Protein AF-A0A9Q8ZDQ7-F1 (afdb_monomer_lite)

Radius of gyration: 23.49 Å; chains: 1; bounding box: 62×47×65 Å

Secondary structure (DSSP, 8-state):
----GGGTHHHHHHHHHHHHHHHHHHHHHHHHTTTPPPP-S--HHHH-S-----SS-TTS------------S---TT-----HHHHHHHHSSTT-----SSPPTTGGG--PPPPPPPP-

Structure (mmCIF, N/CA/C/O backbone):
data_AF-A0A9Q8ZDQ7-F1
#
_entry.id   AF-A0A9Q8ZDQ7-F1
#
loop_
_atom_site.group_PDB
_atom_site.id
_atom_site.type_symbol
_atom_site.label_atom_id
_atom_site.label_alt_id
_atom_site.label_comp_id
_atom_site.label_asym_id
_atom_site.label_entity_id
_atom_site.label_seq_id
_atom_site.pdbx_PDB_ins_code
_atom_site.Cartn_x
_atom_site.Cartn_y
_atom_site.Cartn_z
_atom_site.occupancy
_atom_site.B_iso_or_equiv
_atom_site.auth_seq_id
_atom_site.auth_comp_id
_atom_site.auth_asym_id
_atom_site.auth_atom_id
_atom_site.pdbx_PDB_model_num
ATOM 1 N N . MET A 1 1 ? 26.627 -11.703 -38.558 1.00 70.00 1 MET A N 1
ATOM 2 C CA . MET A 1 1 ? 27.085 -10.342 -38.203 1.00 70.00 1 MET A CA 1
ATOM 3 C C . MET A 1 1 ? 26.729 -10.088 -36.747 1.00 70.00 1 MET A C 1
ATOM 5 O O . MET A 1 1 ? 25.567 -10.248 -36.401 1.00 70.00 1 MET A O 1
ATOM 9 N N . GLY A 1 2 ? 27.726 -9.864 -35.884 1.00 82.56 2 GLY A N 1
ATOM 10 C CA . GLY A 1 2 ? 27.517 -9.693 -34.440 1.00 82.56 2 GLY A CA 1
ATOM 11 C C . GLY A 1 2 ? 26.758 -8.403 -34.121 1.00 82.56 2 GLY A C 1
ATOM 12 O O . GLY A 1 2 ? 26.891 -7.417 -34.842 1.00 82.56 2 GLY A O 1
ATOM 13 N N . VAL A 1 3 ? 25.944 -8.422 -33.065 1.00 83.62 3 VAL A N 1
ATOM 14 C CA . VAL A 1 3 ? 25.178 -7.249 -32.619 1.00 83.62 3 VAL A CA 1
ATOM 15 C C . VAL A 1 3 ? 26.138 -6.219 -32.001 1.00 83.62 3 VAL A C 1
ATOM 17 O O . VAL A 1 3 ? 26.932 -6.596 -31.135 1.00 83.62 3 VAL A O 1
ATOM 20 N N . PRO A 1 4 ? 26.082 -4.934 -32.401 1.00 86.69 4 PRO A N 1
ATOM 21 C CA . PRO A 1 4 ? 26.925 -3.893 -31.819 1.00 86.69 4 PRO A CA 1
ATOM 22 C C . PRO A 1 4 ? 26.446 -3.550 -30.398 1.00 86.69 4 PRO A C 1
ATOM 24 O O . PRO A 1 4 ? 25.437 -2.873 -30.212 1.00 86.69 4 PRO A O 1
ATOM 27 N N . PHE A 1 5 ? 27.171 -4.025 -29.384 1.00 87.75 5 PHE A N 1
ATOM 28 C CA . PHE A 1 5 ? 26.830 -3.873 -27.961 1.00 87.75 5 PHE A CA 1
ATOM 29 C C . PHE A 1 5 ? 26.815 -2.413 -27.475 1.00 87.75 5 PHE A C 1
ATOM 31 O O . PHE A 1 5 ? 26.079 -2.090 -26.547 1.00 87.75 5 PHE A O 1
ATOM 38 N N . GLU A 1 6 ? 27.553 -1.521 -28.138 1.00 89.88 6 GLU A N 1
ATOM 39 C CA . GLU A 1 6 ? 27.561 -0.076 -27.863 1.00 89.88 6 GLU A CA 1
ATOM 40 C C . GLU A 1 6 ? 26.161 0.547 -27.973 1.00 89.88 6 GLU A C 1
ATOM 42 O O . GLU A 1 6 ? 25.783 1.408 -27.180 1.00 89.88 6 GLU A O 1
ATOM 47 N N . ALA A 1 7 ? 25.334 0.050 -28.900 1.00 89.88 7 ALA A N 1
ATOM 48 C CA . ALA A 1 7 ? 23.950 0.496 -29.047 1.00 89.88 7 ALA A CA 1
ATOM 49 C C . ALA A 1 7 ? 23.038 0.011 -27.904 1.00 89.88 7 ALA A C 1
ATOM 51 O O . ALA A 1 7 ? 21.950 0.550 -27.716 1.00 89.88 7 ALA A O 1
ATOM 52 N N . LEU A 1 8 ? 23.462 -0.996 -27.133 1.00 91.19 8 LEU A N 1
ATOM 53 C CA . LEU A 1 8 ? 22.699 -1.569 -26.023 1.00 91.19 8 LEU A CA 1
ATOM 54 C C . LEU A 1 8 ? 23.043 -0.934 -24.674 1.00 91.19 8 LEU A C 1
ATOM 56 O O . LEU A 1 8 ? 22.230 -1.019 -23.754 1.00 91.19 8 LEU A O 1
ATOM 60 N N . LEU A 1 9 ? 24.194 -0.264 -24.548 1.00 93.44 9 LEU A N 1
ATOM 61 C CA . LEU A 1 9 ? 24.605 0.392 -23.303 1.00 93.44 9 LEU A CA 1
ATOM 62 C C . LEU A 1 9 ? 23.568 1.406 -22.783 1.00 93.44 9 LEU A C 1
ATOM 64 O O . LEU A 1 9 ? 23.232 1.333 -21.598 1.00 93.44 9 LEU A O 1
ATOM 68 N N . PRO A 1 10 ? 22.974 2.292 -23.613 1.00 93.69 10 PRO A N 1
ATOM 69 C CA . PRO A 1 10 ? 21.958 3.227 -23.130 1.00 93.69 10 PRO A CA 1
ATOM 70 C C . PRO A 1 10 ? 20.713 2.504 -22.605 1.00 93.69 10 PRO A C 1
ATOM 72 O O . PRO A 1 10 ? 20.185 2.852 -21.549 1.00 93.69 10 PRO A O 1
ATOM 75 N N . TYR A 1 11 ? 20.271 1.451 -23.298 1.00 93.56 11 TYR A N 1
ATOM 76 C CA . TYR A 1 11 ? 19.116 0.657 -22.883 1.00 93.56 11 TYR A CA 1
ATOM 77 C C . TYR A 1 11 ? 19.395 -0.147 -21.607 1.00 93.56 11 TYR A C 1
ATOM 79 O O . TYR A 1 11 ? 18.519 -0.254 -20.748 1.00 93.56 11 TYR A O 1
ATOM 87 N N . ALA A 1 12 ? 20.612 -0.665 -21.433 1.00 94.56 12 ALA A N 1
ATOM 88 C CA . ALA A 1 12 ? 21.031 -1.356 -20.216 1.00 94.56 12 ALA A CA 1
ATOM 89 C C . ALA A 1 12 ? 21.017 -0.416 -19.001 1.00 94.56 12 ALA A C 1
ATOM 91 O O . ALA A 1 12 ? 20.508 -0.768 -17.939 1.00 94.56 12 ALA A O 1
ATOM 92 N N . ILE A 1 13 ? 21.499 0.816 -19.173 1.00 95.56 13 ILE A N 1
ATOM 93 C CA . ILE A 1 13 ? 21.480 1.832 -18.117 1.00 95.56 13 ILE A CA 1
ATOM 94 C C . ILE A 1 13 ? 20.035 2.219 -17.763 1.00 95.56 13 ILE A C 1
ATOM 96 O O . ILE A 1 13 ? 19.673 2.247 -16.586 1.00 95.56 13 ILE A O 1
ATOM 100 N N . MET A 1 14 ? 19.178 2.457 -18.764 1.00 95.88 14 MET A N 1
ATOM 101 C CA . MET A 1 14 ? 17.762 2.776 -18.533 1.00 95.88 14 MET A CA 1
ATOM 102 C C . MET A 1 14 ? 17.044 1.643 -17.795 1.00 95.88 14 MET A C 1
ATOM 104 O O . MET A 1 14 ? 16.406 1.873 -16.767 1.00 95.88 14 MET A O 1
ATOM 108 N N . THR A 1 15 ? 17.168 0.411 -18.287 1.00 95.69 15 THR A N 1
ATOM 109 C CA . THR A 1 15 ? 16.546 -0.761 -17.655 1.00 95.69 15 THR A CA 1
ATOM 110 C C . THR A 1 15 ? 17.080 -0.990 -16.242 1.00 95.69 15 THR A C 1
ATOM 112 O O . THR A 1 15 ? 16.286 -1.279 -15.348 1.00 95.69 15 THR A O 1
ATOM 115 N N . GLY A 1 16 ? 18.375 -0.762 -16.005 1.00 97.19 16 GLY A N 1
ATOM 116 C CA . GLY A 1 16 ? 18.997 -0.823 -14.683 1.00 97.19 16 GLY A CA 1
ATOM 117 C C . GLY A 1 16 ? 18.397 0.177 -13.692 1.00 97.19 16 GLY A C 1
ATOM 118 O O . GLY A 1 16 ? 17.957 -0.218 -12.611 1.00 97.19 16 GLY A O 1
ATOM 119 N N . PHE A 1 17 ? 18.297 1.457 -14.062 1.00 96.69 17 PHE A N 1
ATOM 120 C CA . PHE A 1 17 ? 17.714 2.478 -13.184 1.00 96.69 17 PHE A CA 1
ATOM 121 C C . PHE A 1 17 ? 16.217 2.267 -12.930 1.00 96.69 17 PHE A C 1
ATOM 123 O O . PHE A 1 17 ? 15.754 2.442 -11.796 1.00 96.69 17 PHE A O 1
ATOM 130 N N . PHE A 1 18 ? 15.454 1.846 -13.944 1.00 96.31 18 PHE A N 1
ATOM 131 C CA . PHE A 1 18 ? 14.037 1.516 -13.774 1.00 96.31 18 PHE A CA 1
ATOM 132 C C . PHE A 1 18 ? 13.835 0.288 -12.880 1.00 96.31 18 PHE A C 1
ATOM 134 O O . PHE A 1 18 ? 12.996 0.328 -11.976 1.00 96.31 18 PHE A O 1
ATOM 141 N N . ALA A 1 19 ? 14.621 -0.775 -13.071 1.00 96.75 19 ALA A N 1
ATOM 142 C CA . ALA A 1 19 ? 14.564 -1.972 -12.235 1.00 96.75 19 ALA A CA 1
ATOM 143 C C . ALA A 1 19 ? 14.938 -1.657 -10.781 1.00 96.75 19 ALA A C 1
ATOM 145 O O . ALA A 1 19 ? 14.210 -2.031 -9.858 1.00 96.75 19 ALA A O 1
ATOM 146 N N . PHE A 1 20 ? 16.019 -0.902 -10.572 1.00 97.25 20 PHE A N 1
ATOM 147 C CA . PHE A 1 20 ? 16.460 -0.488 -9.243 1.00 97.25 20 PHE A CA 1
ATOM 148 C C . PHE A 1 20 ? 15.389 0.338 -8.521 1.00 97.25 20 PHE A C 1
ATOM 150 O O . PHE A 1 20 ? 15.062 0.066 -7.362 1.00 97.25 20 PHE A O 1
ATOM 157 N N . SER A 1 21 ? 14.782 1.298 -9.221 1.00 97.00 21 SER A N 1
ATOM 158 C CA . SER A 1 21 ? 13.712 2.134 -8.672 1.00 97.00 21 SER A CA 1
ATOM 159 C C . SER A 1 21 ? 12.475 1.305 -8.308 1.00 97.00 21 SER A C 1
ATOM 161 O O . SER A 1 21 ? 11.911 1.470 -7.224 1.00 97.00 21 SER A O 1
ATOM 163 N N . ALA A 1 22 ? 12.070 0.372 -9.175 1.00 94.25 22 ALA A N 1
ATOM 164 C CA . ALA A 1 22 ? 10.914 -0.490 -8.943 1.00 94.25 22 ALA A CA 1
ATOM 165 C C . ALA A 1 22 ? 11.102 -1.401 -7.718 1.00 94.25 22 ALA A C 1
ATOM 167 O O . ALA A 1 22 ? 10.206 -1.490 -6.871 1.00 94.25 22 ALA A O 1
ATOM 168 N N . VAL A 1 23 ? 12.272 -2.035 -7.589 1.00 95.62 23 VAL A N 1
ATOM 169 C CA . VAL A 1 23 ? 12.602 -2.901 -6.446 1.00 95.62 23 VAL A CA 1
ATOM 170 C C . VAL A 1 23 ? 12.674 -2.088 -5.155 1.00 95.62 23 VAL A C 1
ATOM 172 O O . VAL A 1 23 ? 12.051 -2.467 -4.160 1.00 95.62 23 VAL A O 1
ATOM 175 N N . SER A 1 24 ? 13.358 -0.941 -5.185 1.00 95.50 24 SER A N 1
ATOM 176 C CA . SER A 1 24 ? 13.519 -0.063 -4.021 1.00 95.50 24 SER A CA 1
ATOM 177 C C . SER A 1 24 ? 12.167 0.404 -3.475 1.00 95.50 24 SER A C 1
ATOM 179 O O . SER A 1 24 ? 11.866 0.224 -2.294 1.00 95.50 24 SER A O 1
ATOM 181 N N . VAL A 1 25 ? 11.290 0.924 -4.342 1.00 94.81 25 VAL A N 1
ATOM 182 C CA . VAL A 1 25 ? 9.949 1.381 -3.942 1.00 94.81 25 VAL A CA 1
ATOM 183 C C . VAL A 1 25 ? 9.065 0.215 -3.489 1.00 94.81 25 VAL A C 1
ATOM 185 O O . VAL A 1 25 ? 8.267 0.370 -2.561 1.00 94.81 25 VAL A O 1
ATOM 188 N N . GLY A 1 26 ? 9.194 -0.958 -4.115 1.00 91.19 26 GLY A N 1
ATOM 189 C CA . GLY A 1 26 ? 8.476 -2.165 -3.711 1.00 91.19 26 GLY A CA 1
ATOM 190 C C . GLY A 1 26 ? 8.810 -2.585 -2.280 1.00 91.19 26 GLY A C 1
ATOM 191 O O . GLY A 1 26 ? 7.900 -2.811 -1.480 1.00 91.19 26 GLY A O 1
ATOM 192 N N . LYS A 1 27 ? 10.102 -2.609 -1.936 1.00 91.56 27 LYS A N 1
ATOM 193 C CA . LYS A 1 27 ? 10.582 -3.014 -0.609 1.00 91.56 27 LYS A CA 1
ATOM 194 C C . LYS A 1 27 ? 10.236 -2.014 0.484 1.00 91.56 27 LYS A C 1
ATOM 196 O O . LYS A 1 27 ? 9.769 -2.422 1.544 1.00 91.56 27 LYS A O 1
ATOM 201 N N . LEU A 1 28 ? 10.348 -0.715 0.214 1.00 91.62 28 LEU A N 1
ATOM 202 C CA . LEU A 1 28 ? 9.912 0.310 1.167 1.00 91.62 28 LEU A CA 1
ATOM 203 C C . LEU A 1 28 ? 8.418 0.186 1.492 1.00 91.62 28 LEU A C 1
ATOM 205 O O . LEU A 1 28 ? 8.028 0.240 2.657 1.00 91.62 28 LEU A O 1
ATOM 209 N N . LYS A 1 29 ? 7.577 -0.055 0.478 1.00 89.56 29 LYS A N 1
ATOM 210 C CA . LYS A 1 29 ? 6.135 -0.272 0.676 1.00 89.56 29 LYS A CA 1
ATOM 211 C C . LYS A 1 29 ? 5.839 -1.555 1.449 1.00 89.56 29 LYS A C 1
ATOM 213 O O . LYS A 1 29 ? 4.872 -1.589 2.205 1.00 89.56 29 LYS A O 1
ATOM 218 N N . GLU A 1 30 ? 6.631 -2.603 1.263 1.00 88.75 30 GLU A N 1
ATOM 219 C CA . GLU A 1 30 ? 6.506 -3.851 2.020 1.00 88.75 30 GLU A CA 1
ATOM 220 C C . GLU A 1 30 ? 6.837 -3.629 3.504 1.00 88.75 30 GLU A C 1
ATOM 222 O O . GLU A 1 30 ? 6.053 -4.018 4.369 1.00 88.75 30 GLU A O 1
ATOM 227 N N . ILE A 1 31 ? 7.918 -2.901 3.802 1.00 89.69 31 ILE A N 1
ATOM 228 C CA . ILE A 1 31 ? 8.327 -2.561 5.175 1.00 89.69 31 ILE A CA 1
ATOM 229 C C . ILE A 1 31 ? 7.276 -1.674 5.858 1.00 89.69 31 ILE A C 1
ATOM 231 O O . ILE A 1 31 ? 6.828 -1.984 6.960 1.00 89.69 31 ILE A O 1
ATOM 235 N N . GLN A 1 32 ? 6.801 -0.622 5.183 1.00 85.56 32 GLN A N 1
ATOM 236 C CA . GLN A 1 32 ? 5.762 0.271 5.716 1.00 85.56 32 GLN A CA 1
ATOM 237 C C . GLN A 1 32 ? 4.438 -0.449 6.012 1.00 85.56 32 GLN A C 1
ATOM 239 O O . GLN A 1 32 ? 3.701 -0.055 6.912 1.00 85.56 32 GLN A O 1
ATOM 244 N N . ASN A 1 33 ? 4.123 -1.516 5.274 1.00 85.00 33 ASN A N 1
ATOM 245 C CA . ASN A 1 33 ? 2.914 -2.310 5.485 1.00 85.00 33 ASN A CA 1
ATOM 246 C C . ASN A 1 33 ? 3.127 -3.495 6.447 1.00 85.00 33 ASN A C 1
ATOM 248 O O . ASN A 1 33 ? 2.266 -4.376 6.521 1.00 85.00 33 ASN A O 1
ATOM 252 N N . GLY A 1 34 ? 4.243 -3.535 7.183 1.00 82.50 34 GLY A N 1
ATOM 253 C CA . GLY A 1 34 ? 4.545 -4.606 8.136 1.00 82.50 34 GLY A CA 1
ATOM 254 C C . GLY A 1 34 ? 4.742 -5.962 7.461 1.00 82.50 34 GLY A C 1
ATOM 255 O O . GLY A 1 34 ? 4.213 -6.966 7.932 1.00 82.50 34 GLY A O 1
ATOM 256 N N . GLY A 1 35 ? 5.410 -5.976 6.306 1.00 83.38 35 GLY A N 1
ATOM 257 C CA . GLY A 1 35 ? 5.682 -7.181 5.517 1.00 83.38 35 GLY A CA 1
ATOM 258 C C . GLY A 1 35 ? 4.495 -7.680 4.691 1.00 83.38 35 GLY A C 1
ATOM 259 O O . GLY A 1 35 ? 4.586 -8.708 4.026 1.00 83.38 35 GLY A O 1
ATOM 260 N N . LYS A 1 36 ? 3.355 -6.978 4.714 1.00 83.56 36 LYS A N 1
ATOM 261 C CA . LYS A 1 36 ? 2.161 -7.355 3.947 1.00 83.56 36 LYS A CA 1
ATOM 262 C C . LYS A 1 36 ? 2.123 -6.625 2.608 1.00 83.56 36 LYS A C 1
ATOM 264 O O . LYS A 1 36 ? 2.515 -5.465 2.493 1.00 83.56 36 LYS A O 1
ATOM 269 N N . ARG A 1 37 ? 1.580 -7.290 1.583 1.00 83.25 37 ARG A N 1
ATOM 270 C CA . ARG A 1 37 ? 1.386 -6.685 0.255 1.00 83.25 37 ARG A CA 1
ATOM 271 C C . ARG A 1 37 ? 0.465 -5.463 0.338 1.00 83.25 37 ARG A C 1
ATOM 273 O O . ARG A 1 37 ? -0.564 -5.483 1.016 1.00 83.25 37 ARG A O 1
ATOM 280 N N . THR A 1 38 ? 0.804 -4.416 -0.411 1.00 82.38 38 THR A N 1
ATOM 281 C CA . THR A 1 38 ? -0.007 -3.197 -0.512 1.00 82.38 38 THR A CA 1
ATOM 282 C C . THR A 1 38 ? -1.368 -3.496 -1.140 1.00 82.38 38 THR A C 1
ATOM 284 O O . THR A 1 38 ? -1.446 -4.084 -2.220 1.00 82.38 38 THR A O 1
ATOM 287 N N . ARG A 1 39 ? -2.450 -3.040 -0.500 1.00 80.62 39 ARG A N 1
ATOM 288 C CA . ARG A 1 39 ? -3.811 -3.141 -1.052 1.00 80.62 39 ARG A CA 1
ATOM 289 C C . ARG A 1 39 ? -4.018 -2.146 -2.195 1.00 80.62 39 ARG A C 1
ATOM 291 O O . ARG A 1 39 ? -3.558 -1.009 -2.121 1.00 80.62 39 ARG A O 1
ATOM 298 N N . ARG A 1 40 ? -4.729 -2.577 -3.235 1.00 85.00 40 ARG A N 1
ATOM 299 C CA . ARG A 1 40 ? -5.111 -1.777 -4.410 1.00 85.00 40 ARG A CA 1
ATOM 300 C C . ARG A 1 40 ? -6.636 -1.771 -4.520 1.00 85.00 40 ARG A C 1
ATOM 302 O O . ARG A 1 40 ? -7.267 -2.675 -3.990 1.00 85.00 40 ARG A O 1
ATOM 309 N N . GLY A 1 41 ? -7.213 -0.767 -5.181 1.00 82.62 41 GLY A N 1
ATOM 310 C CA . GLY A 1 41 ? -8.668 -0.706 -5.386 1.00 82.62 41 GLY A CA 1
ATOM 311 C C . GLY A 1 41 ? -9.481 -0.526 -4.100 1.00 82.62 41 GLY A C 1
ATOM 312 O O . GLY A 1 41 ? -10.604 -0.996 -4.027 1.00 82.62 41 GLY A O 1
ATOM 313 N N . ILE A 1 42 ? -8.906 0.132 -3.089 1.00 79.38 42 ILE A N 1
ATOM 314 C CA . ILE A 1 42 ? -9.547 0.344 -1.786 1.00 79.38 42 ILE A CA 1
ATOM 315 C C . ILE A 1 42 ? -10.823 1.165 -2.005 1.00 79.38 42 ILE A C 1
ATOM 317 O O . ILE A 1 42 ? -10.739 2.287 -2.523 1.00 79.38 42 ILE A O 1
ATOM 321 N N . ASP A 1 43 ? -11.971 0.632 -1.604 1.00 81.12 43 ASP A N 1
ATOM 322 C CA . ASP A 1 43 ? -13.280 1.274 -1.715 1.00 81.12 43 ASP A CA 1
ATOM 323 C C . ASP A 1 43 ? -13.685 1.977 -0.403 1.00 81.12 43 ASP A C 1
ATOM 325 O O . ASP A 1 43 ? -12.861 2.194 0.491 1.00 81.12 43 ASP A O 1
ATOM 329 N N . ALA A 1 44 ? -14.923 2.477 -0.321 1.00 77.06 44 ALA A N 1
ATOM 330 C CA . ALA A 1 44 ? -15.401 3.127 0.898 1.00 77.06 44 ALA A CA 1
ATOM 331 C C . ALA A 1 44 ? -15.446 2.134 2.064 1.00 77.06 44 ALA A C 1
ATOM 33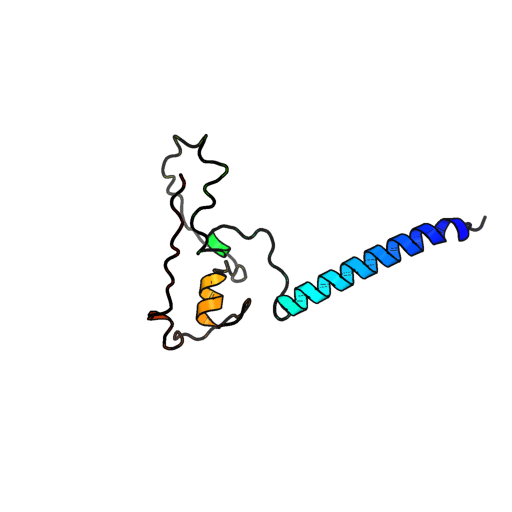3 O O . ALA A 1 44 ? -14.934 2.470 3.126 1.00 77.06 44 ALA A O 1
ATOM 334 N N . TRP A 1 45 ? -15.965 0.922 1.837 1.00 79.25 45 TRP A N 1
ATOM 335 C CA . TRP A 1 45 ? -16.095 -0.157 2.821 1.00 79.25 45 TRP A CA 1
ATOM 336 C C . TRP A 1 45 ? -14.749 -0.570 3.426 1.00 79.25 45 TRP A C 1
ATOM 338 O O . TRP A 1 45 ? -14.607 -0.640 4.645 1.00 79.25 45 TRP A O 1
ATOM 348 N N . ASP A 1 46 ? -13.717 -0.716 2.599 1.00 75.00 46 ASP A N 1
ATOM 349 C CA . ASP A 1 46 ? -12.357 -0.998 3.059 1.00 75.00 46 ASP A CA 1
ATOM 350 C C . ASP A 1 46 ? -11.740 0.187 3.830 1.00 75.00 46 ASP A C 1
ATOM 352 O O . ASP A 1 46 ? -10.828 0.046 4.652 1.00 75.00 46 ASP A O 1
ATOM 356 N N . ARG A 1 47 ? -12.234 1.405 3.586 1.00 72.56 47 ARG A N 1
ATOM 357 C CA . ARG A 1 47 ? -11.854 2.588 4.363 1.00 72.56 47 ARG A CA 1
ATOM 358 C C . ARG A 1 47 ? -12.659 2.749 5.650 1.00 72.56 47 ARG A C 1
ATOM 360 O O . ARG A 1 47 ? -12.112 3.436 6.507 1.00 72.56 47 ARG A O 1
ATOM 367 N N . VAL A 1 48 ? -13.887 2.195 5.765 1.00 59.94 48 VAL A N 1
ATOM 368 C CA . VAL A 1 48 ? -15.081 2.632 6.564 1.00 59.94 48 VAL A CA 1
ATOM 369 C C . VAL A 1 48 ? -14.799 3.273 7.927 1.00 59.94 48 VAL A C 1
ATOM 371 O O . VAL A 1 48 ? -15.221 2.930 9.018 1.00 59.94 48 VAL A O 1
ATOM 374 N N . SER A 1 49 ? -14.140 4.395 7.816 1.00 44.75 49 SER A N 1
ATOM 375 C CA . SER A 1 49 ? -14.469 5.599 8.531 1.00 44.75 49 SER A CA 1
ATOM 376 C C . SER A 1 49 ? -14.265 6.811 7.619 1.00 44.75 49 SER A C 1
ATOM 378 O O . SER A 1 49 ? -14.455 7.924 8.078 1.00 44.75 49 SER A O 1
ATOM 380 N N . CYS A 1 50 ? -13.977 6.658 6.313 1.00 40.34 50 CYS A N 1
ATOM 381 C CA . CYS A 1 50 ? -14.114 7.777 5.374 1.00 40.34 50 CYS A CA 1
ATOM 382 C C . CYS A 1 50 ? -15.604 8.067 5.146 1.00 40.34 50 CYS A C 1
ATOM 384 O O . CYS A 1 50 ? -16.209 7.583 4.190 1.00 40.34 50 CYS A O 1
ATOM 386 N N . VAL A 1 51 ? -16.173 8.850 6.058 1.00 40.12 51 VAL A N 1
ATOM 387 C CA . VAL A 1 51 ? -17.320 9.716 5.801 1.00 40.12 51 VAL A CA 1
ATOM 388 C C . VAL A 1 51 ? -17.025 10.491 4.510 1.00 40.12 51 VAL A C 1
ATOM 390 O O . VAL A 1 51 ? -15.898 10.929 4.279 1.00 40.12 51 VAL A O 1
ATOM 393 N N . LEU A 1 52 ? -18.015 10.504 3.618 1.00 38.34 52 LE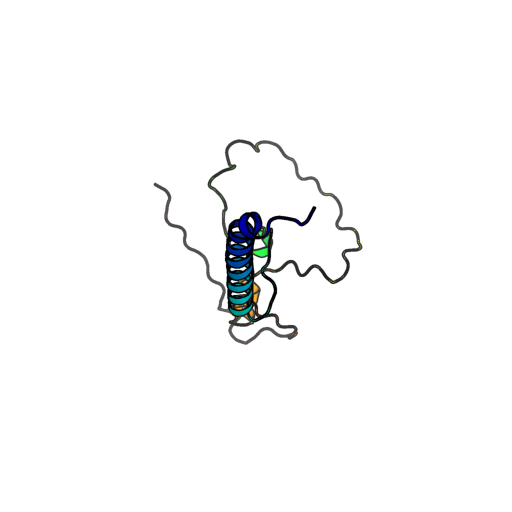U A N 1
ATOM 394 C CA . LEU A 1 52 ? -18.131 11.361 2.440 1.00 38.34 52 LEU A CA 1
ATOM 395 C C . LEU A 1 52 ? -16.871 11.533 1.562 1.00 38.34 52 LEU A C 1
ATOM 397 O O . LEU A 1 52 ? -16.140 12.515 1.632 1.00 38.34 52 LEU A O 1
ATOM 401 N N . ARG A 1 53 ? -16.767 10.715 0.508 1.00 41.03 53 ARG A N 1
ATOM 402 C CA . ARG A 1 53 ? -16.343 11.259 -0.796 1.00 41.03 53 ARG A CA 1
ATOM 403 C C . ARG A 1 53 ? -17.524 12.042 -1.398 1.00 41.03 53 ARG A C 1
ATOM 405 O O . ARG A 1 53 ? -18.083 11.640 -2.410 1.00 41.03 53 ARG A O 1
ATOM 412 N N . MET A 1 54 ? -17.922 13.148 -0.773 1.00 43.41 54 MET A N 1
ATOM 413 C CA . MET A 1 54 ? -18.841 14.136 -1.357 1.00 43.41 54 MET A CA 1
ATOM 414 C C . MET A 1 54 ? -18.019 15.297 -1.899 1.00 43.41 54 MET A C 1
ATOM 416 O O . MET A 1 54 ? -18.008 16.358 -1.309 1.00 43.41 54 MET A O 1
ATOM 420 N N . HIS A 1 55 ? -17.303 15.108 -3.010 1.00 43.00 55 HIS A N 1
ATOM 421 C CA . HIS A 1 55 ? -16.827 16.262 -3.790 1.00 43.00 55 HIS A CA 1
ATOM 422 C C . HIS A 1 55 ? -16.659 15.997 -5.291 1.00 43.00 55 HIS A C 1
ATOM 424 O O . HIS A 1 55 ? -15.963 16.752 -5.964 1.00 43.00 55 HIS A O 1
ATOM 430 N N . ARG A 1 56 ? -17.301 14.965 -5.873 1.00 46.41 56 ARG A N 1
ATOM 431 C CA . ARG A 1 56 ? -17.364 14.905 -7.349 1.00 46.41 56 ARG A CA 1
ATOM 432 C C . ARG A 1 56 ? -18.445 14.062 -8.026 1.00 46.41 56 ARG A C 1
ATOM 434 O O . ARG A 1 56 ? -18.256 13.762 -9.193 1.00 46.41 56 ARG A O 1
ATOM 441 N N . MET A 1 57 ? -19.545 13.665 -7.377 1.00 39.19 57 MET A N 1
ATOM 442 C CA . MET A 1 57 ? -20.628 12.931 -8.078 1.00 39.19 57 MET A CA 1
ATOM 443 C C . MET A 1 57 ? -22.046 13.227 -7.553 1.00 39.19 57 MET A C 1
ATOM 445 O O . MET A 1 57 ? -22.932 12.393 -7.670 1.00 39.19 57 MET A O 1
ATOM 449 N N . ALA A 1 58 ? -22.299 14.416 -7.000 1.00 44.41 58 ALA A N 1
ATOM 450 C CA . ALA A 1 58 ? -23.636 14.802 -6.522 1.00 44.41 58 ALA A CA 1
ATOM 451 C C . ALA A 1 58 ? -24.464 15.595 -7.555 1.00 44.41 58 ALA A C 1
ATOM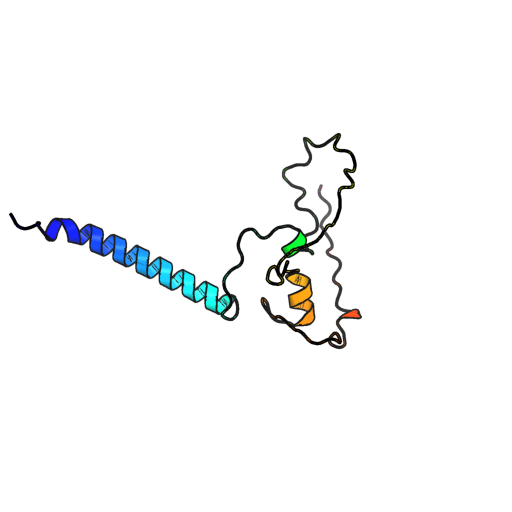 453 O O . ALA A 1 58 ? -25.381 16.315 -7.179 1.00 44.41 58 ALA A O 1
ATOM 454 N N . ALA A 1 59 ? -24.150 15.487 -8.850 1.00 49.28 59 ALA A N 1
ATOM 455 C CA . ALA A 1 59 ? -24.920 16.160 -9.899 1.00 49.28 59 ALA A CA 1
ATOM 456 C C . ALA A 1 59 ? -25.837 15.225 -10.702 1.00 49.28 59 ALA A C 1
ATOM 458 O O . ALA A 1 59 ? -26.638 15.730 -11.480 1.00 49.28 59 ALA A O 1
ATOM 459 N N . ASN A 1 60 ? -25.754 13.891 -10.558 1.00 52.69 60 ASN A N 1
ATOM 460 C CA . ASN A 1 60 ? -26.524 13.025 -11.457 1.00 52.69 60 ASN A CA 1
ATOM 461 C C . ASN A 1 60 ? -26.888 11.635 -10.909 1.00 52.69 60 ASN A C 1
ATOM 463 O O . ASN A 1 60 ? -26.502 10.621 -11.479 1.00 52.69 60 ASN A O 1
ATOM 467 N N . MET A 1 61 ? -27.631 11.567 -9.803 1.00 46.72 61 MET A N 1
ATOM 468 C CA . MET A 1 61 ? -28.324 10.326 -9.421 1.00 46.72 61 MET A CA 1
ATOM 469 C C . MET A 1 61 ? -29.598 10.633 -8.633 1.00 46.72 61 MET A C 1
ATOM 471 O O . MET A 1 61 ? -29.785 10.261 -7.479 1.00 46.72 61 MET A O 1
ATOM 475 N N . ARG A 1 62 ? -30.497 11.371 -9.284 1.00 49.16 62 ARG A N 1
ATOM 476 C CA . ARG A 1 62 ? -31.919 11.350 -8.949 1.00 49.16 62 ARG A CA 1
ATOM 477 C C . ARG A 1 62 ? -32.488 10.155 -9.721 1.00 49.16 62 ARG A C 1
ATOM 479 O O . ARG A 1 62 ? -32.294 10.098 -10.924 1.00 49.16 62 ARG A O 1
ATOM 486 N N . THR A 1 63 ? -33.136 9.230 -9.012 1.00 47.84 63 THR A N 1
ATOM 487 C CA . THR A 1 63 ? -33.763 7.976 -9.492 1.00 47.84 63 THR A CA 1
ATOM 488 C C . THR A 1 63 ? -32.843 6.760 -9.688 1.00 47.84 63 THR A C 1
ATOM 490 O O . THR A 1 63 ? -32.520 6.375 -10.805 1.00 47.84 63 THR A O 1
ATOM 493 N N . ALA A 1 64 ? -32.523 6.061 -8.601 1.00 42.56 64 ALA A N 1
ATOM 494 C CA . ALA A 1 64 ? -32.372 4.608 -8.654 1.00 42.56 64 ALA A CA 1
ATOM 495 C C . ALA A 1 64 ? -33.007 4.023 -7.389 1.00 42.56 64 ALA A C 1
ATOM 497 O O . ALA A 1 64 ? -32.582 4.298 -6.268 1.00 42.56 64 ALA A O 1
ATOM 498 N N . LYS A 1 65 ? -34.122 3.328 -7.611 1.00 39.88 65 LYS A N 1
ATOM 499 C CA . LYS A 1 65 ? -34.929 2.603 -6.632 1.00 39.88 65 LYS A CA 1
ATOM 500 C C . LYS A 1 65 ? -34.084 1.539 -5.922 1.00 39.88 65 LYS A C 1
ATOM 502 O O . LYS A 1 65 ? -33.111 1.037 -6.470 1.00 39.88 65 LYS A O 1
ATOM 507 N N . TYR A 1 66 ? -34.508 1.194 -4.711 1.00 41.72 66 TYR A N 1
ATOM 508 C CA . TYR A 1 66 ? -34.042 0.036 -3.959 1.00 41.72 66 TYR A CA 1
ATOM 509 C C . TYR A 1 66 ? -34.252 -1.249 -4.767 1.00 41.72 66 TYR A C 1
ATOM 511 O O . TYR A 1 66 ? -35.377 -1.740 -4.837 1.00 41.72 66 TYR A O 1
ATOM 519 N N . ASP A 1 67 ? -33.176 -1.812 -5.311 1.00 37.03 67 ASP A N 1
ATOM 520 C CA . ASP A 1 67 ? -33.182 -3.187 -5.802 1.00 37.03 67 ASP A CA 1
ATOM 521 C C . ASP A 1 67 ? -32.647 -4.106 -4.702 1.00 37.03 67 ASP A C 1
ATOM 523 O O . ASP A 1 67 ? -31.454 -4.216 -4.418 1.00 37.03 67 ASP A O 1
ATOM 527 N N . HIS A 1 68 ? -33.607 -4.736 -4.036 1.00 42.88 68 HIS A N 1
ATOM 528 C CA . HIS A 1 68 ? -33.437 -5.861 -3.136 1.00 42.88 68 HIS A CA 1
ATOM 529 C C . HIS A 1 68 ? -33.137 -7.117 -3.972 1.00 42.88 68 HIS A C 1
ATOM 531 O O . HIS A 1 68 ? -34.059 -7.756 -4.478 1.00 42.88 68 HIS A O 1
ATOM 537 N N . PHE A 1 69 ? -31.860 -7.484 -4.125 1.00 39.62 69 PHE A N 1
ATOM 538 C CA . PHE A 1 69 ? -31.474 -8.746 -4.766 1.00 39.62 69 PHE A CA 1
ATOM 539 C C . PHE A 1 69 ? -30.368 -9.471 -3.981 1.00 39.62 69 PHE A C 1
ATOM 541 O O . PHE A 1 69 ? -29.176 -9.213 -4.118 1.00 39.62 69 PHE A O 1
ATOM 548 N N . THR A 1 70 ? -30.841 -10.362 -3.106 1.00 38.12 70 THR A N 1
ATOM 549 C CA . THR A 1 70 ? -30.269 -11.672 -2.755 1.00 38.12 70 THR A CA 1
ATOM 550 C C . THR A 1 70 ? -28.777 -11.744 -2.417 1.00 38.12 70 THR A C 1
ATOM 552 O O . THR A 1 70 ? -27.910 -11.950 -3.266 1.00 38.12 70 THR A O 1
ATOM 555 N N . MET A 1 71 ? -28.498 -11.748 -1.112 1.00 38.66 71 MET A N 1
ATOM 556 C CA . MET A 1 71 ? -27.326 -12.424 -0.564 1.00 38.66 71 MET A CA 1
ATOM 557 C C . MET A 1 71 ? -27.491 -13.942 -0.713 1.00 38.66 71 MET A C 1
ATOM 559 O O . MET A 1 71 ? -28.065 -14.594 0.154 1.00 38.66 71 MET A O 1
ATOM 563 N N . THR A 1 72 ? -26.981 -14.519 -1.800 1.00 42.19 72 THR A N 1
ATOM 564 C CA . THR A 1 72 ? -26.837 -15.975 -1.937 1.00 42.19 72 THR A CA 1
ATOM 565 C C . THR A 1 72 ? -25.387 -16.353 -2.210 1.00 42.19 72 THR A C 1
ATOM 567 O O . THR A 1 72 ? -24.841 -16.053 -3.266 1.00 42.19 72 THR A O 1
ATOM 570 N N . SER A 1 73 ? -24.815 -17.011 -1.196 1.00 53.78 73 SER A N 1
ATOM 571 C CA . SER A 1 73 ? -23.930 -18.184 -1.238 1.00 53.78 73 SER A CA 1
ATOM 572 C C . SER A 1 73 ? -22.729 -18.215 -2.194 1.00 53.78 73 SER A C 1
ATOM 574 O O . SER A 1 73 ? -22.870 -18.145 -3.408 1.00 53.78 73 SER A O 1
ATOM 576 N N . SER A 1 74 ? -21.576 -18.558 -1.603 1.00 44.25 74 SER A N 1
ATOM 577 C CA . SER A 1 74 ? -20.281 -18.929 -2.209 1.00 44.25 74 SER A CA 1
ATOM 578 C C . SER A 1 74 ? -19.294 -17.789 -2.491 1.00 44.25 74 SER A C 1
ATOM 580 O O . SER A 1 74 ? -18.834 -17.571 -3.606 1.00 44.25 74 SER A O 1
ATOM 582 N N . ILE A 1 75 ? -18.872 -17.100 -1.428 1.00 43.84 75 ILE A N 1
ATOM 583 C CA . ILE A 1 75 ? -17.601 -16.367 -1.460 1.00 43.84 75 ILE A CA 1
ATOM 584 C C . ILE A 1 75 ? -16.550 -17.282 -0.813 1.00 43.84 75 ILE A C 1
ATOM 586 O O . ILE A 1 75 ? -16.700 -17.601 0.369 1.00 43.84 75 ILE A O 1
ATOM 590 N N . PRO A 1 76 ? -15.513 -17.741 -1.539 1.00 38.44 76 PRO A N 1
ATOM 591 C CA . PRO A 1 76 ? -14.421 -18.484 -0.925 1.00 38.44 76 PRO A CA 1
ATOM 592 C C . PRO A 1 76 ? -13.771 -17.616 0.159 1.00 38.44 76 PRO A C 1
ATOM 594 O O . PRO A 1 76 ? -13.657 -16.397 0.021 1.00 38.44 76 PRO A O 1
ATOM 597 N N . SER A 1 77 ? -13.365 -18.256 1.251 1.00 43.12 77 SER A N 1
ATOM 598 C CA . SER A 1 77 ? -12.894 -17.696 2.529 1.00 43.12 77 SER A CA 1
ATOM 599 C C . SER A 1 77 ? -11.614 -16.837 2.472 1.00 43.12 77 SER A C 1
ATOM 601 O O . SER A 1 77 ? -10.918 -16.668 3.471 1.00 43.12 77 SER A O 1
ATOM 603 N N . THR A 1 78 ? -11.289 -16.240 1.328 1.00 39.91 78 THR A N 1
ATOM 604 C CA . THR A 1 78 ? -10.055 -15.484 1.073 1.00 39.91 78 THR A CA 1
ATOM 605 C C . THR A 1 78 ? -10.270 -13.997 0.789 1.00 39.91 78 THR A C 1
ATOM 607 O O . THR A 1 78 ? -9.294 -13.273 0.592 1.00 39.91 78 THR A O 1
ATOM 610 N N . TYR A 1 79 ? -11.504 -13.486 0.844 1.00 34.56 79 TYR A N 1
ATOM 611 C CA . TYR A 1 79 ? -11.771 -12.052 0.704 1.00 34.56 79 TYR A CA 1
ATOM 612 C C . TYR A 1 79 ? -12.007 -11.393 2.068 1.00 34.56 79 TYR A C 1
ATOM 614 O O . TYR A 1 79 ? -13.132 -11.096 2.467 1.00 34.56 79 TYR A O 1
ATOM 622 N N . LYS A 1 80 ? -10.916 -11.136 2.800 1.00 44.28 80 LYS A N 1
ATOM 623 C CA . LYS A 1 80 ? -10.934 -10.176 3.914 1.00 44.28 80 LYS A CA 1
ATOM 624 C C . LYS A 1 80 ? -11.179 -8.769 3.341 1.00 44.28 80 LYS A C 1
ATOM 626 O O . LYS A 1 80 ? -10.219 -8.041 3.093 1.00 44.28 80 LYS A O 1
ATOM 631 N N . ARG A 1 81 ? -12.452 -8.408 3.113 1.00 47.28 81 ARG A N 1
ATOM 632 C CA . ARG A 1 81 ? -12.917 -7.012 2.969 1.00 47.28 81 ARG A CA 1
ATOM 633 C C . ARG A 1 81 ? -12.498 -6.286 4.230 1.00 47.28 81 ARG A C 1
ATOM 635 O O . ARG A 1 81 ? -12.920 -6.664 5.320 1.00 47.28 81 ARG A O 1
ATOM 642 N N . ALA A 1 82 ? -11.580 -5.351 4.121 1.00 54.12 82 ALA A N 1
ATOM 643 C CA . ALA A 1 82 ? -10.777 -4.981 5.263 1.00 54.12 82 ALA A CA 1
ATOM 644 C C . ALA A 1 82 ? -11.120 -3.586 5.740 1.00 54.12 82 ALA A C 1
ATOM 646 O O . ALA A 1 82 ? -10.696 -2.621 5.127 1.00 54.12 82 ALA A O 1
ATOM 647 N N . VAL A 1 83 ? -11.802 -3.495 6.878 1.00 75.75 83 VAL A N 1
ATOM 648 C CA . VAL A 1 83 ? -12.156 -2.243 7.553 1.00 75.75 83 VAL A CA 1
ATOM 649 C C . VAL A 1 83 ? -10.907 -1.670 8.236 1.00 75.75 83 VAL A C 1
ATOM 651 O O . VAL A 1 83 ? -10.677 -1.876 9.426 1.00 75.75 83 VAL A O 1
ATOM 654 N N . MET A 1 84 ? -10.053 -0.983 7.470 1.00 80.62 84 MET A N 1
ATOM 655 C CA . MET A 1 84 ? -8.691 -0.631 7.904 1.00 80.62 84 MET A CA 1
ATOM 656 C C . MET A 1 84 ? -8.638 0.186 9.199 1.00 80.62 84 MET A C 1
ATOM 658 O O . MET A 1 84 ? -7.765 -0.055 10.029 1.00 80.62 84 MET A O 1
ATOM 662 N N . GLU A 1 85 ? -9.566 1.124 9.39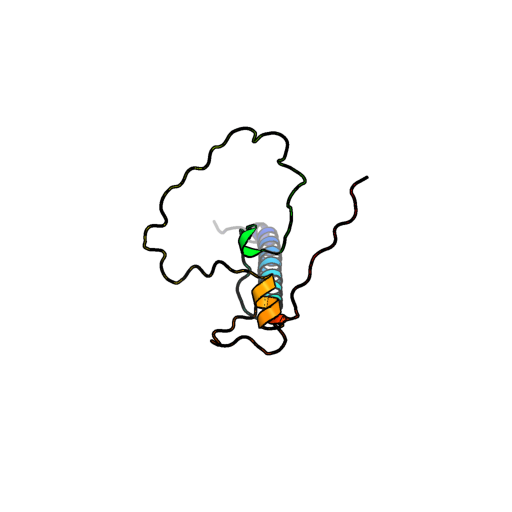8 1.00 81.56 85 GLU A N 1
ATOM 663 C CA . GLU A 1 85 ? -9.598 1.921 10.630 1.00 81.56 85 GLU A CA 1
ATOM 664 C C . GLU A 1 85 ? -9.988 1.087 11.850 1.00 81.56 85 GLU A C 1
ATOM 666 O O . GLU A 1 85 ? -9.380 1.212 12.911 1.00 81.56 85 GLU A O 1
ATOM 671 N N . ARG A 1 86 ? -10.988 0.214 11.701 1.00 85.06 86 ARG A N 1
ATOM 672 C CA . ARG A 1 86 ? -11.407 -0.705 12.762 1.00 85.06 86 ARG A CA 1
ATOM 673 C C . ARG A 1 86 ? -10.250 -1.616 13.153 1.00 85.06 86 ARG A C 1
ATOM 675 O O . ARG A 1 86 ? -9.965 -1.756 14.335 1.00 85.06 86 ARG A O 1
ATOM 682 N N . ASP A 1 87 ? -9.569 -2.206 12.174 1.00 86.50 87 ASP A N 1
ATOM 683 C CA . ASP A 1 87 ? -8.450 -3.117 12.426 1.00 86.50 87 ASP A CA 1
ATOM 684 C C . ASP A 1 87 ? -7.283 -2.387 13.116 1.00 86.50 87 ASP A C 1
ATOM 686 O O . ASP A 1 87 ? -6.672 -2.928 14.041 1.00 86.50 87 ASP A O 1
ATOM 690 N N . ARG A 1 88 ? -7.024 -1.126 12.740 1.00 85.00 88 ARG A N 1
ATOM 691 C CA . ARG A 1 88 ? -6.064 -0.252 13.431 1.00 85.00 88 ARG A CA 1
ATOM 692 C C . ARG A 1 88 ? -6.477 0.018 14.880 1.00 85.00 88 ARG A C 1
ATOM 694 O O . ARG A 1 88 ? -5.624 -0.029 15.756 1.00 85.00 88 ARG A O 1
ATOM 701 N N . ARG A 1 89 ? -7.765 0.248 15.154 1.00 85.94 89 ARG A N 1
ATOM 702 C CA . ARG A 1 89 ? -8.304 0.434 16.517 1.00 85.94 89 ARG A CA 1
ATOM 703 C C . ARG A 1 89 ? -8.260 -0.838 17.366 1.00 85.94 89 ARG A C 1
ATOM 705 O O . ARG A 1 89 ? -8.130 -0.740 18.580 1.00 85.94 89 ARG A O 1
ATOM 712 N N . LEU A 1 90 ? -8.383 -2.011 16.745 1.00 86.75 90 LEU A N 1
ATOM 713 C CA . LEU A 1 90 ? -8.322 -3.307 17.428 1.00 86.75 90 LEU A CA 1
ATOM 714 C C . LEU A 1 90 ? -6.890 -3.741 17.754 1.00 86.75 90 LEU A C 1
ATOM 716 O O . LEU A 1 90 ? -6.675 -4.427 18.743 1.00 86.75 90 LEU A O 1
ATOM 720 N N . THR A 1 91 ? -5.918 -3.388 16.912 1.00 84.12 91 THR A N 1
ATOM 72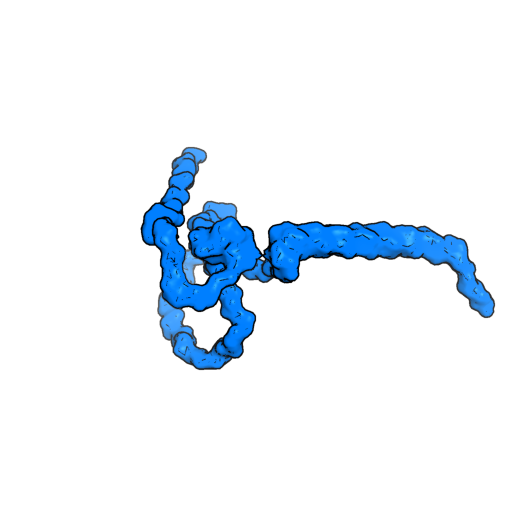1 C CA . THR A 1 91 ? -4.550 -3.933 17.006 1.00 84.12 91 THR A CA 1
ATOM 722 C C . THR A 1 91 ? -3.473 -2.890 17.285 1.00 84.12 91 THR A C 1
ATOM 724 O O . THR A 1 91 ? -2.331 -3.254 17.542 1.00 84.12 91 THR A O 1
ATOM 727 N N . GLY A 1 92 ? -3.788 -1.598 17.172 1.00 81.00 92 GLY A N 1
ATOM 728 C CA . GLY A 1 92 ? -2.823 -0.500 17.286 1.00 81.00 92 GLY A CA 1
ATOM 729 C C . GLY A 1 92 ? -1.832 -0.392 16.118 1.00 81.00 92 GLY A C 1
ATOM 730 O O . GLY A 1 92 ? -1.095 0.587 16.031 1.00 81.00 92 GLY A O 1
ATOM 731 N N . PHE A 1 93 ? -1.819 -1.352 15.187 1.00 80.12 93 PHE A N 1
ATOM 732 C CA . PHE A 1 93 ? -0.870 -1.409 14.076 1.00 80.12 93 PHE A CA 1
ATOM 733 C C . PHE A 1 93 ? -1.550 -1.105 12.734 1.00 80.12 93 PHE A C 1
ATOM 735 O O . PHE A 1 93 ? -2.660 -1.565 12.468 1.00 80.12 93 PHE A O 1
ATOM 742 N N . MET A 1 94 ? -0.863 -0.388 11.832 1.00 72.50 94 MET A N 1
ATOM 743 C CA . MET A 1 94 ? -1.414 0.069 10.539 1.00 72.50 94 MET A CA 1
ATOM 744 C C . MET A 1 94 ? -1.981 -1.071 9.671 1.00 72.50 94 MET A C 1
ATOM 746 O O . MET A 1 94 ? -2.892 -0.861 8.871 1.00 72.50 94 MET A O 1
ATOM 750 N N . ARG A 1 95 ? -1.441 -2.287 9.815 1.00 76.44 95 ARG A N 1
ATOM 751 C CA . ARG A 1 95 ? -1.858 -3.498 9.085 1.00 76.44 95 ARG A CA 1
ATOM 752 C C . ARG A 1 95 ? -2.061 -4.702 10.006 1.00 76.44 95 ARG A C 1
ATOM 754 O O . ARG A 1 95 ? -1.913 -5.848 9.563 1.00 76.44 95 ARG A O 1
ATOM 761 N N . GLY A 1 96 ? -2.344 -4.463 11.285 1.00 80.62 96 GLY A N 1
ATOM 762 C CA . GLY A 1 96 ? -2.565 -5.534 12.249 1.00 80.62 96 GLY A CA 1
ATOM 763 C C . GLY A 1 96 ? -3.800 -6.357 11.882 1.00 80.62 96 GLY A C 1
ATOM 764 O O . GLY A 1 96 ? -4.760 -5.866 11.290 1.00 80.62 96 GLY A O 1
ATOM 765 N N . GLN A 1 97 ? -3.731 -7.655 12.138 1.00 83.12 97 GLN A N 1
ATOM 766 C CA . GLN A 1 97 ? -4.865 -8.568 12.050 1.00 83.12 97 GLN A CA 1
ATOM 767 C C . GLN A 1 97 ? -4.867 -9.332 13.363 1.00 83.12 97 GLN A C 1
ATOM 769 O O . GLN A 1 97 ? -3.809 -9.801 13.770 1.00 83.12 97 GLN A O 1
ATOM 774 N N . THR A 1 98 ? -6.023 -9.421 14.005 1.00 83.31 98 THR A N 1
ATOM 775 C CA . THR A 1 98 ? -6.217 -10.214 15.218 1.00 83.31 98 THR A CA 1
ATOM 776 C C . THR A 1 98 ? -7.374 -11.171 14.979 1.00 83.31 98 THR A C 1
ATOM 778 O O . THR A 1 98 ? -8.350 -10.815 14.316 1.00 83.31 98 THR A O 1
ATOM 781 N N . ASP A 1 99 ? -7.216 -12.397 15.450 1.00 87.25 99 ASP A N 1
ATOM 782 C CA . ASP A 1 99 ? -8.198 -13.479 15.453 1.00 87.25 99 ASP A CA 1
ATOM 783 C C . ASP A 1 99 ? -8.778 -13.724 16.856 1.00 87.25 99 ASP A C 1
ATOM 785 O O . ASP A 1 99 ? -9.582 -14.636 17.039 1.00 87.25 99 ASP A O 1
ATOM 789 N N . GLN A 1 100 ? -8.408 -12.894 17.839 1.00 87.06 100 GLN A N 1
ATOM 790 C CA . GLN A 1 100 ? -8.911 -13.006 19.204 1.00 87.06 100 GLN A CA 1
ATOM 791 C C . GLN A 1 100 ? -10.444 -12.858 19.244 1.00 87.06 100 GLN A C 1
ATOM 793 O O . GLN A 1 100 ? -10.980 -11.903 18.672 1.00 87.06 100 GLN A O 1
ATOM 798 N N . PRO A 1 101 ? -11.158 -13.770 19.935 1.00 87.88 101 PRO A N 1
ATOM 799 C CA . PRO A 1 101 ? -12.618 -13.741 19.997 1.00 87.88 101 PRO A CA 1
ATOM 800 C C . PRO A 1 101 ? -13.156 -12.590 20.858 1.00 87.88 101 PRO A C 1
ATOM 802 O O . PRO A 1 101 ? -14.250 -12.094 20.597 1.00 87.88 101 PRO A O 1
ATOM 805 N N . ALA A 1 102 ? -12.394 -12.149 21.863 1.00 89.62 102 ALA A N 1
ATOM 806 C CA . ALA A 1 102 ? -12.724 -11.003 22.704 1.00 89.62 102 ALA A CA 1
ATOM 807 C C . ALA A 1 102 ? -11.923 -9.768 22.267 1.00 89.62 102 ALA A C 1
ATOM 809 O O . ALA A 1 102 ? -10.729 -9.862 21.979 1.00 89.62 102 ALA A O 1
ATOM 810 N N . ALA A 1 103 ? -12.581 -8.607 22.218 1.00 87.38 103 ALA A N 1
ATOM 811 C CA . ALA A 1 103 ? -11.926 -7.341 21.903 1.00 87.38 103 ALA A CA 1
ATOM 812 C C . ALA A 1 103 ? -11.031 -6.878 23.070 1.00 87.38 1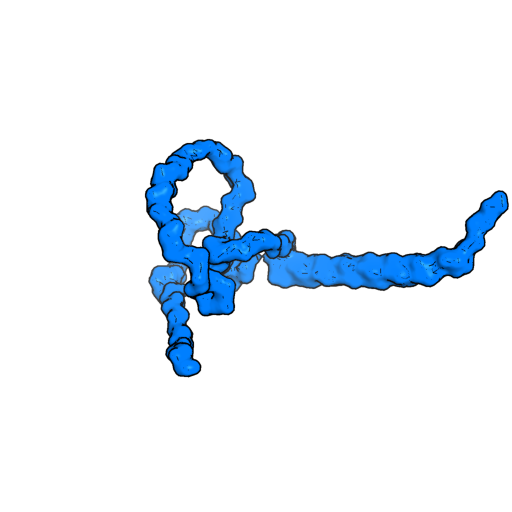03 ALA A C 1
ATOM 814 O O . ALA A 1 103 ? -11.331 -7.182 24.227 1.00 87.38 103 ALA A O 1
ATOM 815 N N . PRO A 1 104 ? -9.951 -6.122 22.797 1.00 88.81 104 PRO A N 1
ATOM 816 C CA . PRO A 1 104 ? -9.110 -5.594 23.859 1.00 88.81 104 PRO A CA 1
ATOM 817 C C . PRO A 1 104 ? -9.888 -4.595 24.733 1.00 88.81 104 PRO A C 1
ATOM 819 O O . PRO A 1 104 ? -10.738 -3.852 24.221 1.00 88.81 104 PRO A O 1
ATOM 822 N N . PRO A 1 105 ? -9.582 -4.530 26.040 1.00 87.00 105 PRO A N 1
ATOM 823 C CA . PRO A 1 105 ? -10.211 -3.574 26.942 1.00 87.00 105 PRO A CA 1
ATOM 824 C C . PRO A 1 105 ? -9.971 -2.139 26.449 1.00 87.00 105 PRO A C 1
ATOM 826 O O . PRO A 1 105 ? -8.881 -1.796 25.992 1.00 87.00 105 PRO A O 1
ATOM 829 N N . GLY A 1 106 ? -11.007 -1.300 26.504 1.00 84.81 106 GLY A N 1
ATOM 830 C CA . GLY A 1 106 ? -10.967 0.078 25.997 1.00 84.81 106 GLY A CA 1
ATOM 831 C C . GLY A 1 106 ? -11.338 0.243 24.516 1.00 84.81 106 GLY A C 1
ATOM 832 O O . GLY A 1 106 ? -11.529 1.376 24.071 1.00 84.81 106 GLY A O 1
ATOM 833 N N . PHE A 1 107 ? -11.529 -0.845 23.754 1.00 87.06 107 PHE A N 1
ATOM 834 C CA . PHE A 1 107 ? -12.084 -0.759 22.394 1.00 87.06 107 PHE A CA 1
ATOM 835 C C . PHE A 1 107 ? -13.496 -0.146 22.372 1.00 87.06 107 PHE A C 1
ATOM 837 O O . PHE A 1 107 ? -13.860 0.568 21.441 1.00 87.06 107 PHE A O 1
ATOM 844 N N . GLU A 1 108 ? -14.265 -0.361 23.437 1.00 86.31 108 GLU A N 1
ATOM 845 C CA . GLU A 1 108 ? -15.609 0.197 23.628 1.00 86.31 108 GLU A CA 1
ATOM 846 C C . GLU A 1 108 ? -15.620 1.732 23.614 1.00 86.31 108 GLU A C 1
ATOM 848 O O . GLU A 1 108 ? -16.541 2.349 23.082 1.00 86.31 108 GLU A O 1
ATOM 853 N N . LEU A 1 109 ? -14.565 2.354 24.146 1.00 85.12 109 LEU A N 1
ATOM 854 C CA . LEU A 1 109 ? -14.462 3.805 24.314 1.00 85.12 109 LEU A CA 1
ATOM 855 C C . LEU A 1 109 ? -13.701 4.486 23.170 1.00 85.12 109 LEU A C 1
ATOM 857 O O . LEU A 1 109 ? -13.685 5.710 23.075 1.00 85.12 109 LEU A O 1
ATOM 861 N N . ASN A 1 110 ? -13.064 3.723 22.278 1.00 81.88 110 ASN A N 1
ATOM 862 C CA . ASN A 1 110 ? -12.153 4.266 21.272 1.00 81.88 110 ASN A CA 1
ATOM 863 C C . ASN A 1 110 ? -12.835 4.651 19.949 1.00 81.88 110 ASN A C 1
ATOM 865 O O . ASN A 1 110 ? -12.194 4.592 18.902 1.00 81.88 110 ASN A O 1
ATOM 869 N N . ASN A 1 111 ? -14.126 5.006 19.969 1.00 82.00 111 ASN A N 1
ATOM 870 C CA . ASN A 1 111 ? -14.892 5.352 18.770 1.00 82.00 111 ASN A CA 1
ATOM 871 C C . ASN A 1 111 ? -14.842 6.861 18.460 1.00 82.00 111 ASN A C 1
ATOM 873 O O . ASN A 1 111 ? -15.634 7.614 19.028 1.00 82.00 111 ASN A O 1
ATOM 877 N N . PRO A 1 112 ? -13.953 7.331 17.561 1.00 80.12 112 PRO A N 1
ATOM 878 C CA . PRO A 1 112 ? -13.896 8.741 17.213 1.00 80.12 112 PRO A CA 1
ATOM 879 C C . PRO A 1 112 ? -15.050 9.120 16.286 1.00 80.12 112 PRO A C 1
ATOM 881 O O . PRO A 1 112 ? -15.230 8.538 15.213 1.00 80.12 112 PRO A O 1
ATOM 884 N N . TRP A 1 113 ? -15.769 10.172 16.658 1.00 81.75 113 TRP A N 1
ATOM 885 C CA . TRP A 1 113 ? -16.616 10.907 15.729 1.00 81.75 113 TRP A CA 1
ATOM 886 C C . TRP A 1 113 ? -15.764 11.962 15.029 1.00 81.75 113 TRP A C 1
ATOM 888 O O . TRP A 1 113 ? -15.045 12.724 15.675 1.00 81.75 113 TRP A O 1
ATOM 898 N N . ARG A 1 114 ? -15.793 11.979 13.695 1.00 78.06 114 ARG A N 1
ATOM 899 C CA . ARG A 1 114 ? -15.076 12.989 12.911 1.00 78.06 114 ARG A CA 1
ATOM 900 C C . ARG A 1 114 ? -15.926 14.247 12.854 1.00 78.06 114 ARG A C 1
ATOM 902 O O . ARG A 1 114 ? -17.060 14.189 12.391 1.00 78.06 114 ARG A O 1
ATOM 909 N N . CYS A 1 115 ? -15.366 15.365 13.288 1.00 83.94 115 CYS A N 1
ATOM 910 C CA . CYS A 1 115 ? -15.978 16.673 13.105 1.00 83.94 115 CYS A CA 1
ATOM 911 C C . CYS A 1 115 ? -15.452 17.271 11.800 1.00 83.94 115 CYS A C 1
ATOM 913 O O . CYS A 1 115 ? -14.248 17.489 11.658 1.00 83.94 115 CYS A O 1
ATOM 915 N N . GLU A 1 116 ? -16.340 17.510 10.843 1.00 84.56 116 GLU A N 1
ATOM 916 C CA . GLU A 1 116 ? -16.004 18.226 9.615 1.00 84.56 116 GLU A CA 1
ATOM 917 C C . GLU A 1 116 ? -16.192 19.733 9.831 1.00 84.56 116 GLU A C 1
ATOM 919 O O . GLU A 1 116 ? -17.050 20.163 10.604 1.00 84.56 116 GLU A O 1
ATOM 924 N N . GLN A 1 117 ? -15.366 20.547 9.174 1.00 87.38 117 GLN A N 1
ATOM 925 C CA . GLN A 1 117 ? -15.562 21.995 9.178 1.00 87.38 117 GLN A CA 1
ATOM 926 C C . GLN A 1 117 ? -16.772 22.344 8.311 1.00 87.38 117 GLN A C 1
ATOM 928 O O . GLN A 1 117 ? -17.031 21.697 7.296 1.00 87.38 117 GLN A O 1
ATOM 933 N N . ARG A 1 118 ? -17.522 23.377 8.707 1.00 86.88 118 ARG A N 1
ATOM 934 C CA . ARG A 1 118 ? -18.651 23.857 7.911 1.00 86.88 118 ARG A CA 1
ATOM 935 C C . ARG A 1 118 ? -18.125 24.405 6.585 1.00 86.88 118 ARG A C 1
ATOM 937 O O . ARG A 1 118 ? -17.282 25.297 6.581 1.00 86.88 118 ARG A O 1
ATOM 944 N N . PHE A 1 119 ? -18.644 23.879 5.482 1.00 85.31 119 PHE A N 1
ATOM 945 C CA . PHE A 1 119 ? -18.400 24.437 4.158 1.00 85.31 119 PHE A CA 1
ATOM 946 C C . PHE A 1 119 ? -19.146 25.778 4.059 1.00 85.31 119 PHE A C 1
ATOM 948 O O . PHE A 1 119 ? -20.370 25.803 4.218 1.00 85.31 119 PHE A O 1
ATOM 955 N N . PHE A 1 120 ? -18.405 26.872 3.876 1.00 74.00 120 PHE A N 1
ATOM 956 C CA . PHE A 1 120 ? -18.924 28.213 3.590 1.00 74.00 120 PHE A CA 1
ATOM 957 C C . PHE A 1 120 ? -18.643 28.571 2.134 1.00 74.00 120 PHE A C 1
ATOM 959 O O . PHE A 1 120 ? -17.565 28.166 1.639 1.00 74.00 120 PHE A O 1
#

Foldseek 3Di:
DDDDCVVCVVVVVVCVVVVVVVVVVQVVVCVLLVNDHDDDPQDCQQQVVPDDPPDPDPPDDDDDDDDDDDPDDDDPPPDCSHNQVLQCLQAVGSNDDDPDPDGDPCSVVPDDDDDDDDDD

InterPro domains:
  IPR017384 NADH dehydrogenase [ubiquinone] (complex I), alpha subcomplex subunit 1 [PF15879] (4-92)
  IPR017384 NADH dehydrogenase [ubiquinone] (complex I), alpha subcomplex subunit 1 [PTHR17098] (1-118)

Sequence (120 aa):
MGVPFEALLPYAIMTGFFAFSAVSVGKLKEIQNGGKRTRRGIDAWDRVSCVLRMHRMAANMRTAKYDHFTMTSSIPSTYKRAVMERDRRLTGFMRGQTDQPAAPPGFELNNPWRCEQRFF

Organism: Curvularia clavata (NCBI:txid95742)

pLDDT: mean 73.76, std 20.18, range [34.56, 97.25]